Protein AF-A0A956QHG4-F1 (afdb_monomer)

Radius of gyration: 24.27 Å; Cα contacts (8 Å, |Δi|>4): 75; chains: 1; bounding box: 56×64×53 Å

Secondary structure (DSSP, 8-state):
-PPPP-PPPPPPPPPP------S---------SPPPHHHHHHHHHHHHHHHHHHS-HHHHHHHHHHHHHHHHHHHTSTT--HHHHHHHHHHHHHHHHHHHHHH-GGGPPTTHHHHHHHHHHHHHHHHHHHHTT-

Sequence (134 aa):
MALPPITPQPLSPYPPRMFPLGAQSPDFTLPDDPPSLSQRFEGATRDFGESIQALSPEHRREIQVLHQAVDQWAEGQPGADRLGTFVWRVMEYSHHQLERIEDNPSSAQPGECEGLEKVFLNGYHLVEVYTSLR

Nearest PDB structures (foldseek):
  8fvt-assembly1_B  TM=3.978E-01  e=7.195E-01  synthetic construct
  4bne-assembly1_B  TM=4.216E-01  e=5.001E+00  Gallus gallus

Mean predicted aligned error: 13.38 Å

pLDDT: mean 80.65, std 18.33, range [41.78, 96.06]

Solvent-accessible surface area (backbone atoms only — not comparable to full-atom values): 8131 Å² total; per-residue (Å²): 139,83,81,82,87,86,74,85,75,79,83,77,82,79,82,85,80,86,73,85,92,75,85,78,81,73,86,73,74,63,85,75,70,80,72,50,72,65,54,47,37,54,47,30,50,47,54,26,53,51,30,48,67,70,37,56,73,66,57,41,50,52,49,51,51,50,48,52,52,44,51,60,55,38,74,79,33,91,88,56,62,57,66,65,52,41,43,50,52,50,28,54,52,26,50,53,52,47,52,53,32,71,80,37,62,88,78,56,57,92,63,43,64,61,34,33,50,47,28,30,52,30,29,51,52,31,50,56,47,52,60,72,74,108

Foldseek 3Di:
DDDDDDDDDPDDDDDDDDDDDDDDDPPPPPVPDDPDLVRLLVVLVVQLVVLLVPADPVLVVVLVVLLVVLVVVVVVPPPDPSLLSSLVVLLVVLVVVLVVCVVPVPPDDVCNNVSSVSNNVSSVSSNVSVVVVD

Structure (mmCIF, N/CA/C/O backbone):
data_AF-A0A956QHG4-F1
#
_entry.id   AF-A0A956QHG4-F1
#
loop_
_atom_site.group_PDB
_atom_site.id
_atom_site.type_symbol
_atom_site.label_atom_id
_atom_site.label_alt_id
_atom_site.label_comp_id
_atom_site.label_asym_id
_atom_site.label_entity_id
_atom_site.label_seq_id
_atom_site.pdbx_PDB_ins_code
_atom_site.Cartn_x
_atom_site.Cartn_y
_atom_site.Cartn_z
_atom_site.occupancy
_atom_site.B_iso_or_equiv
_atom_site.auth_seq_id
_atom_site.auth_comp_id
_atom_site.auth_asym_id
_atom_site.auth_atom_id
_atom_site.pdbx_PDB_model_num
ATOM 1 N N . MET A 1 1 ? -32.136 -48.898 2.196 1.00 44.06 1 MET A N 1
ATOM 2 C CA . MET A 1 1 ? -30.956 -49.317 2.983 1.00 44.06 1 MET A CA 1
ATOM 3 C C . MET A 1 1 ? -30.269 -48.047 3.455 1.00 44.06 1 MET A C 1
ATOM 5 O O . MET A 1 1 ? -29.886 -47.252 2.610 1.00 44.06 1 MET A O 1
ATOM 9 N N . ALA A 1 2 ? -30.261 -47.788 4.763 1.00 48.94 2 ALA A N 1
ATOM 10 C CA . ALA A 1 2 ? -29.736 -46.556 5.356 1.00 48.94 2 ALA A CA 1
ATOM 11 C C . ALA A 1 2 ? -28.246 -46.725 5.703 1.00 48.94 2 ALA A C 1
ATOM 13 O O . ALA A 1 2 ? -27.864 -47.760 6.248 1.00 48.94 2 ALA A O 1
ATOM 14 N N . LEU A 1 3 ? -27.422 -45.734 5.353 1.00 59.44 3 LEU A N 1
ATOM 15 C CA . LEU A 1 3 ? -25.994 -45.679 5.684 1.00 59.44 3 LEU A CA 1
ATOM 16 C C . LEU A 1 3 ? -25.803 -45.387 7.187 1.00 59.44 3 LEU A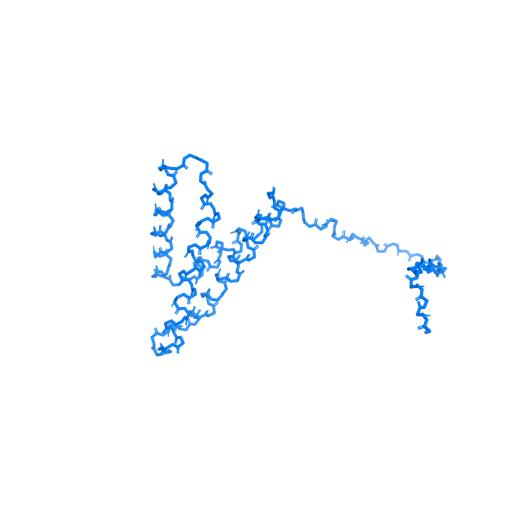 C 1
ATOM 18 O O . LEU A 1 3 ? -26.572 -44.599 7.743 1.00 59.44 3 LEU A O 1
ATOM 22 N N . PRO A 1 4 ? -24.811 -46.003 7.855 1.00 63.19 4 PRO A N 1
ATOM 23 C CA . PRO A 1 4 ? -24.566 -45.793 9.279 1.00 63.19 4 PRO A CA 1
ATOM 24 C C . PRO A 1 4 ? -23.915 -44.422 9.571 1.00 63.19 4 PRO A C 1
ATOM 26 O O . PRO A 1 4 ? -23.210 -43.882 8.716 1.00 63.19 4 PRO A O 1
ATOM 29 N N . PRO A 1 5 ? -24.115 -43.863 10.781 1.00 51.72 5 PRO A N 1
ATOM 30 C CA . PRO A 1 5 ? -23.516 -42.596 11.200 1.00 51.72 5 PRO A CA 1
ATOM 31 C C . PRO A 1 5 ? -22.003 -42.731 11.444 1.00 51.72 5 PRO A C 1
ATOM 33 O O . PRO A 1 5 ? -21.548 -43.670 12.095 1.00 51.72 5 PRO A O 1
ATOM 36 N N . ILE A 1 6 ? -21.224 -41.768 10.941 1.00 57.94 6 ILE A N 1
ATOM 37 C CA . ILE A 1 6 ? -19.783 -41.647 11.197 1.00 57.94 6 ILE A CA 1
ATOM 38 C C . ILE A 1 6 ? -19.597 -40.922 12.532 1.00 57.94 6 ILE A C 1
ATOM 40 O O . ILE A 1 6 ? -19.780 -39.710 12.627 1.00 57.94 6 ILE A O 1
ATOM 44 N N . THR A 1 7 ? -19.234 -41.669 13.568 1.00 62.00 7 THR A N 1
ATOM 45 C CA . THR A 1 7 ? -18.779 -41.117 14.848 1.00 62.00 7 THR A CA 1
ATOM 46 C C . THR A 1 7 ? -17.304 -40.708 14.716 1.00 62.00 7 THR A C 1
ATOM 48 O O . THR A 1 7 ? -16.508 -41.530 14.251 1.00 62.00 7 THR A O 1
ATOM 51 N N . PRO A 1 8 ? -16.887 -39.490 15.112 1.00 50.62 8 PRO A N 1
ATOM 52 C CA . PRO A 1 8 ? -15.471 -39.136 15.139 1.00 50.62 8 PRO A CA 1
ATOM 53 C C . PRO A 1 8 ? -14.745 -39.992 16.187 1.00 50.62 8 PRO A C 1
ATOM 55 O O . PRO A 1 8 ? -15.124 -40.021 17.358 1.00 50.62 8 PRO A O 1
ATOM 58 N N . GLN A 1 9 ? -13.720 -40.726 15.753 1.00 61.16 9 GLN A N 1
ATOM 59 C CA . GLN A 1 9 ? -12.871 -41.514 16.644 1.00 61.16 9 GLN A CA 1
ATOM 60 C C . GLN A 1 9 ? -12.011 -40.576 17.512 1.00 61.16 9 GLN A C 1
ATOM 62 O O . GLN A 1 9 ? -11.460 -39.608 16.984 1.00 61.16 9 GLN A O 1
ATOM 67 N N . PRO A 1 10 ? -11.843 -40.848 18.818 1.00 54.91 10 PRO A N 1
ATOM 68 C CA . PRO A 1 10 ? -10.856 -40.152 19.630 1.00 54.91 10 PRO A CA 1
ATOM 69 C C . PRO A 1 10 ? -9.446 -40.552 19.176 1.00 54.91 10 PRO A C 1
ATOM 71 O O . PRO A 1 10 ? -9.120 -41.737 19.077 1.00 54.91 10 PRO A O 1
ATOM 74 N N . LEU A 1 11 ? -8.609 -39.554 18.893 1.00 53.84 11 LEU A N 1
ATOM 75 C CA . LEU A 1 11 ? -7.191 -39.735 18.589 1.00 53.84 11 LEU A CA 1
ATOM 76 C C . LEU A 1 11 ? -6.522 -40.515 19.731 1.00 53.84 11 LEU A C 1
ATOM 78 O O . LEU A 1 11 ? -6.543 -40.085 20.883 1.00 53.84 11 LEU A O 1
ATOM 82 N N . SER A 1 12 ? -5.946 -41.677 19.416 1.00 45.12 12 SER A N 1
ATOM 83 C CA . SER A 1 12 ? -5.157 -42.448 20.379 1.00 45.12 12 SER A CA 1
ATOM 84 C C . SER A 1 12 ? -3.925 -41.653 20.834 1.00 45.12 12 SER A C 1
ATOM 86 O O . SER A 1 12 ? -3.234 -41.078 19.988 1.00 45.12 12 SER A O 1
ATOM 88 N N . PRO A 1 13 ? -3.602 -41.640 22.139 1.00 55.50 13 PRO A N 1
ATOM 89 C CA . PRO A 1 13 ? -2.351 -41.079 22.625 1.00 55.50 13 PRO A CA 1
ATOM 90 C C . PRO A 1 13 ? -1.190 -41.984 22.188 1.00 55.50 13 PRO A C 1
ATOM 92 O O . PRO A 1 13 ? -1.180 -43.186 22.455 1.00 55.50 13 PRO A O 1
ATOM 95 N N . TYR A 1 14 ? -0.219 -41.408 21.482 1.00 45.50 14 TYR A N 1
ATOM 96 C CA . TYR A 1 14 ? 1.029 -42.075 21.104 1.00 45.50 14 TYR A CA 1
ATOM 97 C C . TYR A 1 14 ? 1.771 -42.627 22.345 1.00 45.50 14 TYR A C 1
ATOM 99 O O . TYR A 1 14 ? 1.727 -42.002 23.407 1.00 45.50 14 TYR A O 1
ATOM 107 N N . PRO A 1 15 ? 2.488 -43.765 22.247 1.00 59.31 15 PRO A N 1
ATOM 108 C CA . PRO A 1 15 ? 3.239 -44.322 23.373 1.00 59.31 15 PRO A CA 1
ATOM 109 C C . PRO A 1 15 ? 4.498 -43.489 23.700 1.00 59.31 15 PRO A C 1
ATOM 111 O O . PRO A 1 15 ? 5.155 -42.992 22.780 1.00 59.31 15 PRO A O 1
ATOM 114 N N . P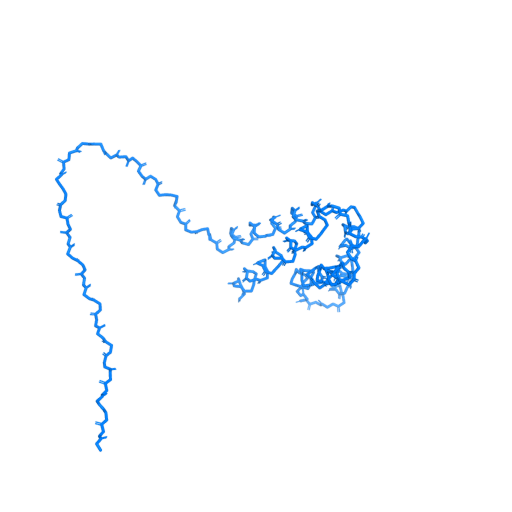RO A 1 16 ? 4.903 -43.379 24.983 1.00 51.28 16 PRO A N 1
ATOM 115 C CA . PRO A 1 16 ? 6.132 -42.693 25.358 1.00 51.28 16 PRO A CA 1
ATOM 116 C C . PRO A 1 16 ? 7.336 -43.578 25.014 1.00 51.28 16 PRO A C 1
ATOM 118 O O . PRO A 1 16 ? 7.520 -44.669 25.555 1.00 51.28 16 PRO A O 1
ATOM 121 N N . ARG A 1 17 ? 8.178 -43.110 24.095 1.00 51.09 17 ARG A N 1
ATOM 122 C CA . ARG A 1 17 ? 9.446 -43.760 23.758 1.00 51.09 17 ARG A CA 1
ATOM 123 C C . ARG A 1 17 ? 10.460 -43.404 24.851 1.00 51.09 17 ARG A C 1
ATOM 125 O O . ARG A 1 17 ? 10.938 -42.276 24.897 1.00 51.09 17 ARG A O 1
ATOM 132 N N . MET A 1 18 ? 10.754 -44.338 25.758 1.00 48.94 18 MET A N 1
ATOM 133 C CA . MET A 1 18 ? 11.829 -44.174 26.745 1.00 48.94 18 MET A CA 1
ATOM 134 C C . MET A 1 18 ? 13.183 -44.158 26.022 1.00 48.94 18 MET A C 1
ATOM 136 O O . MET A 1 18 ? 13.556 -45.150 25.397 1.00 48.94 18 MET A O 1
ATOM 140 N N . PHE A 1 19 ? 13.917 -43.049 26.115 1.00 47.66 19 PHE A N 1
ATOM 141 C CA . PHE A 1 19 ? 15.333 -42.977 25.752 1.00 47.66 19 PHE A CA 1
ATOM 142 C C . PHE A 1 19 ? 16.184 -42.955 27.033 1.00 47.66 19 PHE A C 1
ATOM 144 O O . PHE A 1 19 ? 15.803 -42.288 27.998 1.00 47.66 19 PHE A O 1
ATOM 151 N N . PRO A 1 20 ? 17.304 -43.700 27.084 1.00 47.47 20 PRO A N 1
ATOM 152 C CA . PRO A 1 20 ? 18.129 -43.802 28.281 1.00 47.47 20 PRO A CA 1
ATOM 153 C C . PRO A 1 20 ? 18.874 -42.490 28.561 1.00 47.47 20 PRO A C 1
ATOM 155 O O . PRO A 1 20 ? 19.457 -41.890 27.659 1.00 47.47 20 PRO A O 1
ATOM 158 N N . LEU A 1 21 ? 18.863 -42.079 29.835 1.00 50.19 21 LEU A N 1
ATOM 159 C CA . LEU A 1 21 ? 19.672 -40.991 30.385 1.00 50.19 21 LEU A CA 1
ATOM 160 C C . LEU A 1 21 ? 21.158 -41.215 30.070 1.00 50.19 21 LEU A C 1
ATOM 162 O O . LEU A 1 21 ? 21.772 -42.159 30.566 1.00 50.19 21 LEU A O 1
ATOM 166 N N . GLY A 1 22 ? 21.737 -40.292 29.311 1.00 44.84 22 GLY A N 1
ATOM 167 C CA . GLY A 1 22 ? 23.165 -40.207 29.043 1.00 44.84 22 GLY A CA 1
ATOM 168 C C . GLY A 1 22 ? 23.537 -38.773 28.693 1.00 44.84 22 GLY A C 1
ATOM 169 O O . GLY A 1 22 ? 23.442 -38.402 27.537 1.00 44.84 22 GLY A O 1
ATOM 170 N N . ALA A 1 23 ? 23.891 -38.009 29.731 1.00 51.25 23 ALA A N 1
ATOM 171 C CA . ALA A 1 23 ? 24.697 -36.783 29.773 1.00 51.25 23 ALA A CA 1
ATOM 172 C C . ALA A 1 23 ? 24.610 -35.747 28.625 1.00 51.25 23 ALA A C 1
ATOM 174 O O . ALA A 1 23 ? 24.897 -36.028 27.470 1.00 51.25 23 ALA A O 1
ATOM 175 N N . GLN A 1 24 ? 24.442 -34.494 29.065 1.00 42.03 24 GLN A N 1
ATOM 176 C CA . GLN A 1 24 ? 24.371 -33.227 28.325 1.00 42.03 24 GLN A CA 1
ATOM 177 C C . GLN A 1 24 ? 22.975 -32.895 27.808 1.00 42.03 24 GLN A C 1
ATOM 179 O O . GLN A 1 24 ? 22.557 -33.328 26.743 1.00 42.03 24 GLN A O 1
ATOM 184 N N . SER A 1 25 ? 22.273 -32.060 28.573 1.00 41.78 25 SER A N 1
ATOM 185 C CA . SER A 1 25 ? 21.250 -31.181 28.025 1.00 41.78 25 SER A CA 1
ATOM 186 C C . SER A 1 25 ? 21.943 -30.289 26.987 1.00 41.78 25 SER A C 1
ATOM 188 O O . SER A 1 25 ? 22.749 -29.448 27.396 1.00 41.78 25 SER A O 1
ATOM 190 N N . PRO A 1 26 ? 21.703 -30.416 25.668 1.00 45.97 26 PRO A N 1
ATOM 191 C CA . PRO A 1 26 ? 21.761 -29.209 24.873 1.00 45.97 26 PRO A CA 1
ATOM 192 C C . PRO A 1 26 ? 20.689 -28.309 25.481 1.00 45.97 26 PRO A C 1
ATOM 194 O O . PRO A 1 26 ? 19.543 -28.732 25.657 1.00 45.97 26 PRO A O 1
ATOM 197 N N . ASP A 1 27 ? 21.082 -27.110 25.891 1.00 43.78 27 ASP A N 1
ATOM 198 C CA . ASP A 1 27 ? 20.147 -26.020 26.113 1.00 43.78 27 ASP A CA 1
ATOM 199 C C . ASP A 1 27 ? 19.455 -25.784 24.764 1.00 43.78 27 ASP A C 1
ATOM 201 O O . ASP A 1 27 ? 19.918 -25.035 23.910 1.00 43.78 27 ASP A O 1
ATOM 205 N N . PHE A 1 28 ? 18.418 -26.576 24.492 1.00 41.78 28 PHE A N 1
ATOM 206 C CA . PHE A 1 28 ? 17.501 -26.346 23.397 1.00 41.78 28 PHE A CA 1
ATOM 207 C C . PHE A 1 28 ? 16.587 -25.249 23.914 1.00 41.78 28 PHE A C 1
ATOM 209 O O . PHE A 1 28 ? 15.464 -25.492 24.354 1.00 41.78 28 PHE A O 1
ATOM 216 N N . THR A 1 29 ? 17.112 -24.028 23.915 1.00 47.84 29 THR A N 1
ATOM 217 C CA . THR A 1 29 ? 16.281 -22.843 23.848 1.00 47.84 29 THR A CA 1
ATOM 218 C C . THR A 1 29 ? 15.498 -22.998 22.543 1.00 47.84 29 THR A C 1
ATOM 220 O O . THR A 1 29 ? 15.991 -22.697 21.455 1.00 47.84 29 THR A O 1
ATOM 223 N N . LEU A 1 30 ? 14.293 -23.577 22.615 1.00 48.59 30 LEU A N 1
ATOM 224 C CA . LEU A 1 30 ? 13.289 -23.299 21.596 1.00 48.59 30 LEU A CA 1
ATOM 225 C C . LEU A 1 30 ? 13.231 -21.768 21.508 1.00 48.59 30 LEU A C 1
ATOM 227 O O . LEU A 1 30 ? 13.160 -21.143 22.568 1.00 48.59 30 LEU A O 1
ATOM 231 N N . PRO A 1 31 ? 13.292 -21.139 20.320 1.00 48.12 31 PRO A N 1
ATOM 232 C CA . PRO A 1 31 ? 12.820 -19.772 20.218 1.00 48.12 31 PRO A CA 1
ATOM 233 C C . PRO A 1 31 ? 11.388 -19.763 20.761 1.00 48.12 31 PRO A C 1
ATOM 235 O O . PRO A 1 31 ? 10.487 -20.424 20.241 1.00 48.12 31 PRO A O 1
ATOM 238 N N . ASP A 1 32 ? 11.313 -19.123 21.916 1.00 48.81 32 ASP A N 1
ATOM 239 C CA . ASP A 1 32 ? 10.212 -19.001 22.845 1.00 48.81 32 ASP A CA 1
ATOM 240 C C . ASP A 1 32 ? 9.104 -18.191 22.168 1.00 48.81 32 ASP A C 1
ATOM 242 O O . ASP A 1 32 ? 9.356 -17.098 21.663 1.00 48.81 32 ASP A O 1
ATOM 246 N N . ASP A 1 33 ? 7.909 -18.778 22.150 1.00 53.09 33 ASP A N 1
ATOM 247 C CA . ASP A 1 33 ? 6.640 -18.223 21.680 1.00 53.09 33 ASP A CA 1
ATOM 248 C C . ASP A 1 33 ? 6.519 -17.873 20.173 1.00 53.09 33 ASP A C 1
ATOM 250 O O . ASP A 1 33 ? 7.356 -17.176 19.592 1.00 53.09 33 ASP A O 1
ATOM 254 N N . PRO A 1 34 ? 5.442 -18.308 19.477 1.00 58.03 34 PRO A N 1
ATOM 255 C CA . PRO A 1 34 ? 5.110 -17.702 18.192 1.00 58.03 34 PRO A CA 1
ATOM 256 C C . PRO A 1 34 ? 4.949 -16.190 18.408 1.00 58.03 34 PRO A C 1
ATOM 258 O O . PRO A 1 34 ? 4.304 -15.797 19.381 1.00 58.03 34 PRO A O 1
ATOM 261 N N . PRO A 1 35 ? 5.485 -15.331 17.516 1.00 63.69 35 PRO A N 1
ATOM 262 C CA . PRO A 1 35 ? 5.417 -13.894 17.725 1.00 63.69 35 PRO A CA 1
ATOM 263 C C . PRO A 1 35 ? 3.964 -13.495 17.940 1.00 63.69 35 PRO A C 1
ATOM 265 O O . PRO A 1 35 ? 3.082 -13.932 17.183 1.00 63.69 35 PRO A O 1
ATOM 268 N N . SER A 1 36 ? 3.731 -12.699 18.984 1.00 81.88 36 SER A N 1
ATOM 269 C CA . SER A 1 36 ? 2.397 -12.202 19.307 1.00 81.88 36 SER A CA 1
ATOM 270 C C . SER A 1 36 ? 1.804 -11.496 18.085 1.00 81.88 36 SER A C 1
ATOM 272 O O . SER A 1 36 ? 2.537 -10.994 17.229 1.00 81.88 36 SER A O 1
ATOM 274 N N . LEU A 1 37 ? 0.474 -11.447 17.968 1.00 81.19 37 LEU A N 1
ATOM 275 C CA . LEU A 1 37 ? -0.173 -10.766 16.836 1.00 81.19 37 LEU A CA 1
ATOM 276 C C . LEU A 1 37 ? 0.338 -9.324 16.661 1.00 81.19 37 LEU A C 1
ATOM 278 O O . LEU A 1 37 ? 0.528 -8.882 15.532 1.00 81.19 37 LEU A O 1
ATOM 282 N N . SER A 1 38 ? 0.664 -8.637 17.759 1.00 82.62 38 SER A N 1
ATOM 283 C CA . SER A 1 38 ? 1.305 -7.318 17.738 1.00 82.62 38 SER A CA 1
ATOM 284 C C . SER A 1 38 ? 2.706 -7.343 17.116 1.00 82.62 38 SER A C 1
ATOM 286 O O . SER A 1 38 ? 2.987 -6.530 16.245 1.00 82.62 38 SER A O 1
ATOM 288 N N . GLN A 1 39 ? 3.562 -8.305 17.480 1.00 86.12 39 GLN A N 1
ATOM 289 C CA . GLN A 1 39 ? 4.891 -8.454 16.869 1.00 86.12 39 GLN A CA 1
ATOM 290 C C . GLN A 1 39 ? 4.809 -8.817 15.383 1.00 86.12 39 GLN A C 1
ATOM 292 O O . GLN A 1 39 ? 5.607 -8.333 14.582 1.00 86.12 39 GLN A O 1
ATOM 297 N N . ARG A 1 40 ? 3.834 -9.649 14.996 1.00 87.44 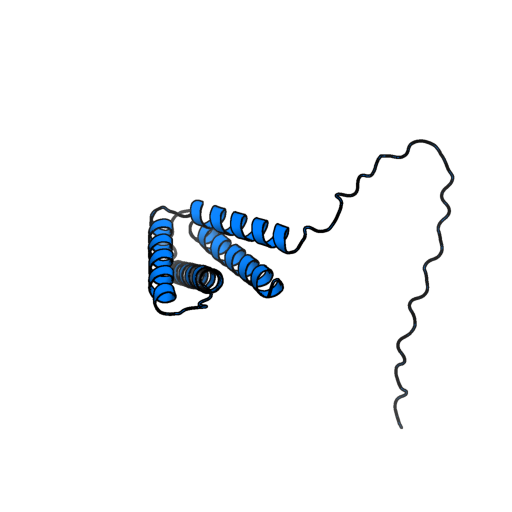40 ARG A N 1
ATOM 298 C CA . ARG A 1 40 ? 3.567 -9.964 13.584 1.00 87.44 40 ARG A CA 1
ATOM 299 C C . ARG A 1 40 ? 3.129 -8.726 12.818 1.00 87.44 40 ARG A C 1
ATOM 301 O O . ARG A 1 40 ? 3.569 -8.524 11.694 1.00 87.44 40 ARG A O 1
ATOM 308 N N . PHE A 1 41 ? 2.299 -7.892 13.433 1.00 89.06 41 PHE A N 1
ATOM 309 C CA . PHE A 1 41 ? 1.844 -6.644 12.840 1.00 89.06 41 PHE A CA 1
ATOM 310 C C . PHE A 1 41 ? 2.980 -5.628 12.687 1.00 89.06 41 PHE A C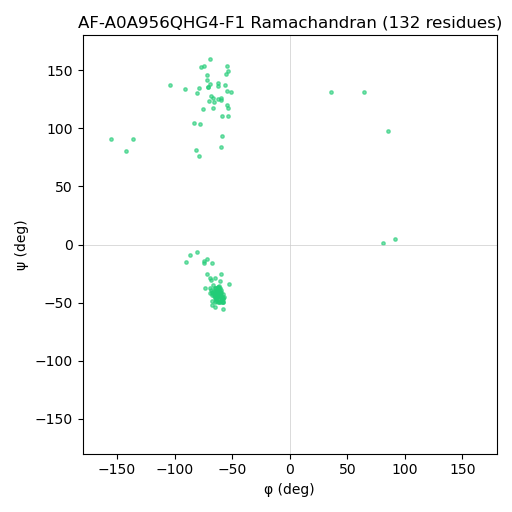 1
ATOM 312 O O . PHE A 1 41 ? 3.119 -5.026 11.624 1.00 89.06 41 PHE A O 1
ATOM 319 N N . GLU A 1 42 ? 3.830 -5.472 13.704 1.00 90.56 42 GLU A N 1
ATOM 320 C CA . GLU A 1 42 ? 5.032 -4.634 13.618 1.00 90.56 42 GLU A CA 1
ATOM 321 C C . GLU A 1 42 ? 5.992 -5.137 12.532 1.00 90.56 42 GLU A C 1
ATOM 323 O O . GLU A 1 42 ? 6.487 -4.340 11.733 1.00 90.56 42 GLU A O 1
ATOM 328 N N . GLY A 1 43 ? 6.197 -6.457 12.454 1.00 92.19 43 GLY A N 1
ATOM 329 C CA . GLY A 1 43 ? 6.969 -7.104 11.393 1.00 92.19 43 GLY A CA 1
ATOM 330 C C . GLY A 1 43 ? 6.407 -6.801 10.006 1.00 92.19 43 GLY A C 1
ATOM 331 O O . GLY A 1 43 ? 7.106 -6.210 9.188 1.00 92.19 43 GLY A O 1
ATOM 332 N N . ALA A 1 44 ? 5.123 -7.087 9.782 1.00 91.75 44 ALA A N 1
ATOM 333 C CA . ALA A 1 44 ? 4.453 -6.846 8.505 1.00 91.75 44 ALA A CA 1
ATOM 334 C C . ALA A 1 44 ? 4.457 -5.359 8.108 1.00 91.75 44 ALA A C 1
ATOM 336 O O . ALA A 1 44 ? 4.647 -5.026 6.940 1.00 91.75 44 ALA A O 1
ATOM 337 N N . THR A 1 45 ? 4.302 -4.449 9.076 1.00 92.25 45 THR A N 1
ATOM 338 C CA . THR A 1 45 ? 4.369 -2.999 8.831 1.00 92.25 45 THR A CA 1
ATOM 339 C C . THR A 1 45 ? 5.769 -2.584 8.387 1.00 92.25 45 THR A C 1
ATOM 341 O O . THR A 1 45 ? 5.913 -1.791 7.454 1.00 92.25 45 THR A O 1
ATOM 344 N N . ARG A 1 46 ? 6.810 -3.135 9.025 1.00 94.44 46 ARG A N 1
ATOM 345 C CA . ARG A 1 46 ? 8.201 -2.896 8.633 1.00 94.44 46 ARG A CA 1
ATOM 346 C C . ARG A 1 46 ? 8.489 -3.463 7.245 1.00 94.44 46 ARG A C 1
ATOM 348 O O . ARG A 1 46 ? 8.978 -2.715 6.407 1.00 94.44 46 ARG A O 1
ATOM 355 N N . ASP A 1 47 ? 8.127 -4.717 6.980 1.00 94.25 47 ASP A N 1
ATOM 356 C CA 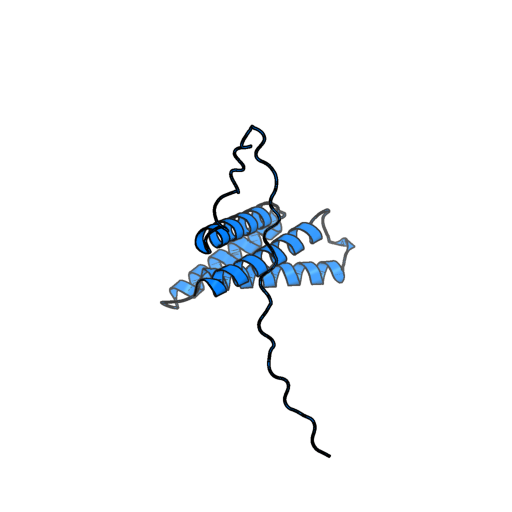. ASP A 1 47 ? 8.350 -5.375 5.685 1.00 94.25 47 ASP A CA 1
ATOM 357 C C . ASP A 1 47 ? 7.641 -4.627 4.543 1.00 94.25 47 ASP A C 1
ATOM 359 O O . ASP A 1 47 ? 8.194 -4.444 3.452 1.00 94.25 47 ASP A O 1
ATOM 363 N N . PHE A 1 48 ? 6.428 -4.130 4.799 1.00 94.75 48 PHE A N 1
ATOM 364 C CA . PHE A 1 48 ? 5.703 -3.271 3.870 1.00 94.75 48 PHE A CA 1
ATOM 365 C C . PHE A 1 48 ? 6.428 -1.935 3.651 1.00 94.75 48 PHE A C 1
ATOM 367 O O . PHE A 1 48 ? 6.698 -1.556 2.510 1.00 94.75 48 PHE A O 1
ATOM 374 N N . GLY A 1 49 ? 6.840 -1.251 4.721 1.00 93.75 49 GLY A N 1
ATOM 375 C CA . GLY A 1 49 ? 7.603 -0.005 4.626 1.00 93.75 49 GLY A CA 1
ATOM 376 C C . GLY A 1 49 ? 8.937 -0.158 3.884 1.00 93.75 49 GLY A C 1
ATOM 377 O O . GLY A 1 49 ? 9.284 0.688 3.059 1.00 93.75 49 GLY A O 1
ATOM 378 N N . GLU A 1 50 ? 9.672 -1.244 4.124 1.00 95.44 50 GLU A N 1
ATOM 379 C CA . GLU A 1 50 ? 10.921 -1.563 3.424 1.00 95.44 50 GLU A CA 1
ATOM 380 C C . GLU A 1 50 ? 10.677 -1.857 1.941 1.00 95.44 50 GLU A C 1
ATOM 382 O O . GLU A 1 50 ? 11.429 -1.373 1.093 1.00 95.44 50 GLU A O 1
ATOM 387 N N . SER A 1 51 ? 9.598 -2.574 1.604 1.00 94.56 51 SER A N 1
ATOM 388 C CA . SER A 1 51 ? 9.235 -2.824 0.204 1.00 94.56 51 SER A CA 1
ATOM 389 C C . SER A 1 51 ? 8.916 -1.532 -0.553 1.00 94.56 51 SER A C 1
ATOM 391 O O . SER A 1 51 ? 9.407 -1.350 -1.664 1.00 94.56 51 SER A O 1
ATOM 393 N N . ILE A 1 52 ? 8.212 -0.581 0.074 1.00 94.25 52 ILE A N 1
ATOM 394 C CA . ILE A 1 52 ? 7.968 0.745 -0.510 1.00 94.25 52 ILE A CA 1
ATOM 395 C C . ILE A 1 52 ? 9.287 1.499 -0.694 1.00 94.25 52 ILE A C 1
ATOM 397 O O . ILE A 1 52 ? 9.505 2.118 -1.733 1.00 94.25 52 ILE A O 1
ATOM 401 N N . GLN A 1 53 ? 10.186 1.459 0.292 1.00 93.19 53 GLN A N 1
ATOM 402 C CA . GLN A 1 53 ? 11.475 2.152 0.204 1.00 93.19 53 GLN A CA 1
ATOM 403 C C . GLN A 1 53 ? 12.394 1.597 -0.889 1.00 93.19 53 GLN A C 1
ATOM 405 O O . GLN A 1 53 ? 13.190 2.358 -1.441 1.00 93.19 53 GLN A O 1
ATOM 410 N N . ALA A 1 54 ? 12.265 0.310 -1.211 1.00 92.88 54 ALA A N 1
ATOM 411 C CA . ALA A 1 54 ? 13.006 -0.345 -2.282 1.00 92.88 54 ALA A CA 1
ATOM 412 C C . ALA A 1 54 ? 12.506 0.022 -3.692 1.00 92.88 54 ALA A C 1
ATOM 414 O O . ALA A 1 54 ? 13.216 -0.225 -4.666 1.00 92.88 54 ALA A O 1
ATOM 415 N N . LEU A 1 55 ? 11.317 0.625 -3.818 1.00 92.38 55 LEU A N 1
ATOM 416 C CA . LEU A 1 55 ? 10.792 1.061 -5.109 1.00 92.38 55 LEU A CA 1
ATOM 417 C C . LEU A 1 55 ? 11.574 2.244 -5.699 1.00 92.38 55 LEU A C 1
ATOM 419 O O . LEU A 1 55 ? 12.222 3.043 -5.005 1.00 92.38 55 LEU A O 1
ATOM 423 N N . SER A 1 56 ? 11.421 2.406 -7.015 1.00 91.81 56 SER A N 1
ATOM 424 C CA . SER A 1 56 ? 11.915 3.571 -7.743 1.00 91.81 56 SER A CA 1
ATOM 425 C C . SER A 1 56 ? 11.404 4.881 -7.103 1.00 91.81 56 SER A C 1
ATOM 427 O O . SER A 1 56 ? 10.327 4.925 -6.495 1.00 91.81 56 SER A O 1
ATOM 429 N N . PRO A 1 57 ? 12.174 5.983 -7.190 1.00 92.50 57 PRO A N 1
ATOM 430 C CA . PRO A 1 57 ? 11.768 7.265 -6.611 1.00 92.50 57 PRO A CA 1
ATOM 431 C C . PRO A 1 57 ? 10.443 7.791 -7.185 1.00 92.50 57 PRO A C 1
ATOM 433 O O . PRO A 1 57 ? 9.745 8.529 -6.493 1.00 92.50 57 PRO A O 1
ATOM 436 N N . GLU A 1 58 ? 10.088 7.399 -8.411 1.00 92.19 58 GLU A N 1
ATOM 437 C CA . GLU A 1 58 ? 8.804 7.738 -9.025 1.00 92.19 58 GLU A CA 1
ATOM 438 C C . GLU A 1 58 ? 7.640 7.088 -8.268 1.00 92.19 58 GLU A C 1
ATOM 440 O O . GLU A 1 58 ? 6.769 7.797 -7.766 1.00 92.19 58 GLU A O 1
ATOM 445 N N . HIS A 1 59 ? 7.671 5.767 -8.065 1.00 93.75 59 HIS A N 1
ATOM 446 C CA . HIS A 1 59 ? 6.612 5.076 -7.324 1.00 93.75 59 HIS A CA 1
ATOM 447 C C . HIS A 1 59 ? 6.529 5.524 -5.863 1.00 93.75 59 HIS A C 1
ATOM 449 O O . HIS A 1 59 ? 5.437 5.682 -5.321 1.00 93.75 59 HIS A O 1
ATOM 455 N N . ARG A 1 60 ? 7.672 5.790 -5.216 1.00 93.88 60 ARG A N 1
ATOM 456 C CA . ARG A 1 60 ? 7.683 6.312 -3.839 1.00 93.88 60 ARG A CA 1
ATOM 457 C C . ARG A 1 60 ? 6.985 7.661 -3.727 1.00 93.88 60 ARG A C 1
ATOM 459 O O . ARG A 1 60 ? 6.291 7.906 -2.742 1.00 93.88 60 ARG A O 1
ATOM 466 N N . ARG A 1 61 ? 7.148 8.525 -4.732 1.00 95.94 61 ARG A N 1
ATOM 467 C CA . ARG A 1 61 ? 6.455 9.814 -4.788 1.00 95.94 61 ARG A CA 1
ATOM 468 C C . ARG A 1 61 ? 4.948 9.623 -4.922 1.00 95.94 61 A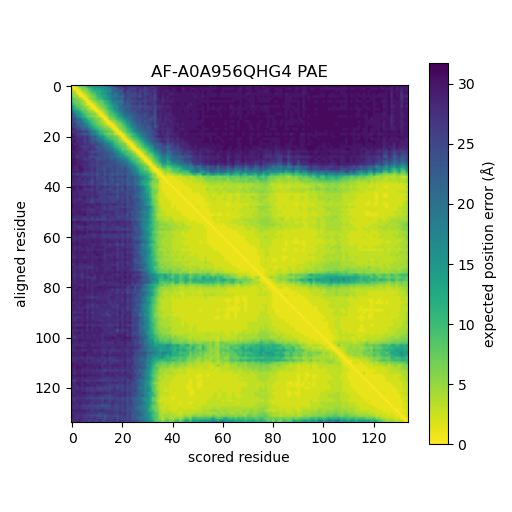RG A C 1
ATOM 470 O O . ARG A 1 61 ? 4.206 10.248 -4.173 1.00 95.94 61 ARG A O 1
ATOM 477 N N . GLU A 1 62 ? 4.508 8.735 -5.808 1.00 95.38 62 GLU A N 1
ATOM 478 C CA . GLU A 1 62 ? 3.083 8.431 -5.979 1.00 95.38 62 GLU A CA 1
ATOM 479 C C . GLU A 1 62 ? 2.470 7.854 -4.696 1.00 95.38 62 GLU A C 1
ATOM 481 O O . GLU A 1 62 ? 1.416 8.301 -4.248 1.00 95.38 62 GLU A O 1
ATOM 486 N N . ILE A 1 63 ? 3.170 6.941 -4.020 1.00 94.94 63 ILE A N 1
ATOM 487 C CA . ILE A 1 63 ? 2.734 6.390 -2.729 1.00 94.94 63 ILE A CA 1
ATOM 488 C C . ILE A 1 63 ? 2.650 7.479 -1.650 1.00 94.94 63 ILE A C 1
ATOM 490 O O . ILE A 1 63 ? 1.723 7.478 -0.840 1.00 94.94 63 ILE A O 1
ATOM 494 N N . GLN A 1 64 ? 3.564 8.453 -1.648 1.00 94.81 64 GLN A N 1
ATOM 495 C CA . GLN A 1 64 ? 3.480 9.602 -0.744 1.00 94.81 64 GLN A CA 1
ATOM 496 C C . GLN A 1 64 ? 2.253 10.481 -1.038 1.00 94.81 64 GLN A C 1
ATOM 498 O O . GLN A 1 64 ? 1.617 10.974 -0.105 1.00 94.81 64 GLN A O 1
ATOM 503 N N . VAL A 1 65 ? 1.894 10.660 -2.312 1.00 96.06 65 VAL A N 1
ATOM 504 C CA . VAL A 1 65 ? 0.661 11.360 -2.709 1.00 96.06 65 VAL A CA 1
ATOM 505 C C . VAL A 1 65 ? -0.570 10.589 -2.227 1.00 96.06 65 VAL A C 1
ATOM 507 O O . VAL A 1 65 ? -1.475 11.196 -1.654 1.00 96.06 65 VAL A O 1
ATOM 510 N N . LEU A 1 66 ? -0.585 9.258 -2.364 1.00 94.69 66 LEU A N 1
ATOM 511 C CA . LEU A 1 66 ? -1.657 8.410 -1.830 1.00 94.69 66 LEU A CA 1
ATOM 512 C C . LEU A 1 66 ? -1.788 8.546 -0.309 1.00 94.69 66 LEU A C 1
ATOM 514 O O . LEU A 1 66 ? -2.901 8.676 0.194 1.00 94.69 66 LEU A O 1
ATOM 518 N N . HIS A 1 67 ? -0.670 8.579 0.421 1.00 93.75 67 HIS A N 1
ATOM 519 C CA . HIS A 1 67 ? -0.673 8.801 1.869 1.00 93.75 67 HIS A CA 1
ATOM 520 C C . HIS A 1 67 ? -1.344 10.133 2.233 1.00 93.75 67 HIS A C 1
ATOM 522 O O . HIS A 1 67 ? -2.249 10.167 3.063 1.00 93.75 67 HIS A O 1
ATOM 528 N N . GLN A 1 68 ? -0.953 11.227 1.570 1.00 94.94 68 GLN A N 1
ATOM 529 C CA . GLN A 1 68 ? -1.550 12.548 1.803 1.00 94.94 68 GLN A CA 1
ATOM 530 C C . GLN A 1 68 ? -3.044 12.580 1.462 1.00 94.94 68 GLN A C 1
ATOM 532 O O . GLN A 1 68 ? -3.824 13.191 2.189 1.00 94.94 68 GLN A O 1
ATOM 537 N N . ALA A 1 69 ? -3.452 11.915 0.379 1.00 94.12 69 ALA A N 1
ATOM 538 C CA . ALA A 1 69 ? -4.855 11.825 -0.012 1.00 94.12 69 ALA A CA 1
ATOM 539 C C . ALA A 1 69 ? -5.695 11.067 1.031 1.00 94.12 69 ALA A C 1
ATOM 541 O O . ALA A 1 69 ? -6.811 11.485 1.340 1.00 94.12 69 ALA A O 1
ATOM 542 N N . VAL A 1 70 ? -5.158 9.983 1.602 1.00 93.69 70 VAL A N 1
ATOM 543 C CA . VAL A 1 70 ? -5.824 9.223 2.670 1.00 93.69 70 VAL A CA 1
ATOM 544 C C . VAL A 1 70 ? -5.923 10.040 3.954 1.00 93.69 70 VAL A C 1
ATOM 546 O O . VAL A 1 70 ? -6.981 10.035 4.580 1.00 93.69 70 VAL A O 1
ATOM 549 N N . ASP A 1 71 ? -4.875 10.775 4.331 1.00 92.81 71 ASP A N 1
ATOM 550 C CA . ASP A 1 71 ? -4.927 11.649 5.506 1.00 92.81 71 ASP A CA 1
ATOM 551 C C . ASP A 1 71 ? -6.007 12.727 5.361 1.00 92.81 71 ASP A C 1
ATOM 553 O O . ASP A 1 71 ? -6.865 12.840 6.236 1.00 92.81 71 ASP A O 1
ATOM 557 N N . GLN A 1 72 ? -6.036 13.443 4.232 1.00 93.38 72 GLN A N 1
ATOM 558 C CA . GLN A 1 72 ? -7.049 14.473 3.961 1.00 93.38 72 GLN A CA 1
ATOM 559 C C . GLN A 1 72 ? -8.471 13.900 3.961 1.00 93.38 72 GLN A C 1
ATOM 561 O O . GLN A 1 72 ? -9.402 14.498 4.500 1.00 93.38 72 GLN A O 1
ATOM 566 N N . TRP A 1 73 ? -8.654 12.717 3.372 1.00 91.69 73 TRP A N 1
ATOM 567 C CA . TRP A 1 73 ? -9.931 12.009 3.399 1.00 91.69 73 TRP A CA 1
ATOM 568 C C . TRP A 1 73 ? -10.356 11.647 4.831 1.00 91.69 73 TRP A C 1
ATOM 570 O O . TRP A 1 73 ? -11.517 11.843 5.203 1.00 91.69 73 TRP A O 1
ATOM 580 N N . ALA A 1 74 ? -9.421 11.165 5.649 1.00 92.00 74 ALA A N 1
ATOM 581 C CA . ALA A 1 74 ? -9.684 10.750 7.021 1.00 92.00 74 ALA A CA 1
ATOM 582 C C . ALA A 1 74 ? -9.939 11.927 7.974 1.00 92.00 74 ALA A C 1
ATOM 584 O O . ALA A 1 74 ? -10.635 11.756 8.973 1.00 92.00 74 ALA A O 1
ATOM 585 N N . GLU A 1 75 ? -9.423 13.125 7.685 1.00 90.94 75 GLU A N 1
ATOM 586 C CA . GLU A 1 75 ? -9.786 14.348 8.418 1.00 90.94 75 GLU A CA 1
ATOM 587 C C . GLU A 1 75 ? -11.285 14.666 8.304 1.00 90.94 75 GLU A C 1
ATOM 589 O O . GLU A 1 75 ? -11.886 15.167 9.254 1.00 90.94 75 GLU A O 1
ATOM 594 N N . GLY A 1 76 ? -11.914 14.310 7.181 1.00 86.69 76 GLY A N 1
ATOM 595 C CA . GLY A 1 76 ? -13.358 14.442 6.981 1.00 86.69 76 GLY A CA 1
ATOM 596 C C . GLY A 1 76 ? -14.202 13.328 7.615 1.00 86.69 76 GLY A C 1
ATOM 597 O O . GLY A 1 76 ? -15.429 13.415 7.575 1.00 86.69 76 GLY A O 1
ATOM 598 N N . GLN A 1 77 ? -13.584 12.278 8.174 1.00 89.12 77 GLN A N 1
ATOM 599 C CA . GLN A 1 77 ? -14.274 11.069 8.641 1.00 89.12 77 GLN A CA 1
ATOM 600 C C . GLN A 1 77 ? -13.750 10.595 10.013 1.00 89.12 77 GLN A C 1
ATOM 602 O O . GLN A 1 77 ? -12.817 9.789 10.087 1.00 89.12 77 GLN A O 1
ATOM 607 N N . PRO A 1 78 ? -14.348 11.048 11.134 1.00 79.06 78 PRO A N 1
ATOM 608 C CA . PRO A 1 78 ? -13.946 10.594 12.464 1.00 79.06 78 PRO A CA 1
ATOM 609 C C . PRO A 1 78 ? -14.184 9.082 12.616 1.00 79.06 78 PRO A C 1
ATOM 611 O O . PRO A 1 78 ? -15.293 8.596 12.408 1.00 79.06 78 PRO A O 1
ATOM 614 N N . GLY A 1 79 ? -13.133 8.342 12.982 1.00 84.62 79 GLY A N 1
ATOM 615 C CA . GLY A 1 79 ? -13.150 6.875 13.066 1.00 84.62 79 GLY A CA 1
ATOM 616 C C . GLY A 1 79 ? -12.720 6.150 11.784 1.00 84.62 79 GLY A C 1
ATOM 617 O O . GLY A 1 79 ? -12.779 4.923 11.745 1.00 84.62 79 GLY A O 1
ATOM 618 N N . ALA A 1 80 ? -12.277 6.874 10.750 1.00 87.75 80 ALA A N 1
ATOM 619 C CA . ALA A 1 80 ? -11.782 6.272 9.517 1.00 87.75 80 ALA A CA 1
ATOM 620 C C . ALA A 1 80 ? -10.540 5.395 9.734 1.00 87.75 80 ALA A C 1
ATOM 622 O O . ALA A 1 80 ? -9.595 5.756 10.442 1.00 87.75 80 ALA A O 1
ATOM 623 N N . ASP A 1 81 ? -10.524 4.255 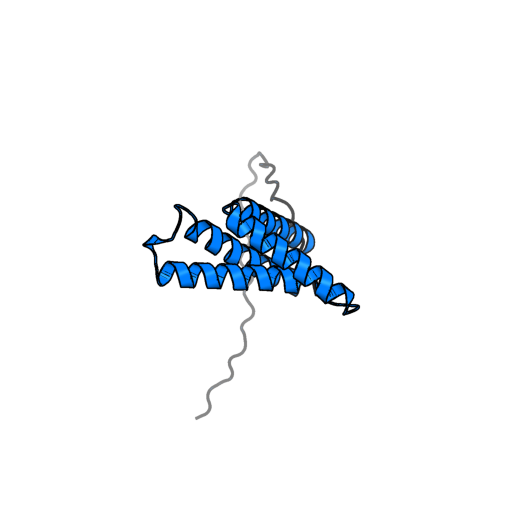9.048 1.00 90.31 81 ASP A N 1
ATOM 624 C CA . ASP A 1 81 ? -9.415 3.308 9.057 1.00 90.31 81 ASP A CA 1
ATOM 625 C C . ASP A 1 81 ? -8.299 3.748 8.102 1.00 90.31 81 ASP A C 1
ATOM 627 O O . ASP A 1 81 ? -8.211 3.295 6.956 1.00 90.31 81 ASP A O 1
ATOM 631 N N . ARG A 1 82 ? -7.459 4.675 8.572 1.00 92.31 82 ARG A N 1
ATOM 632 C CA . ARG A 1 82 ? -6.365 5.256 7.777 1.00 92.31 82 ARG A CA 1
ATOM 633 C C . ARG A 1 82 ? -5.401 4.200 7.262 1.00 92.31 82 ARG A C 1
ATOM 635 O O . ARG A 1 82 ? -5.060 4.217 6.086 1.00 92.31 82 ARG A O 1
ATOM 642 N N . LEU A 1 83 ? -4.980 3.283 8.134 1.00 90.25 83 LEU A N 1
ATOM 643 C CA . LEU A 1 83 ? -3.982 2.281 7.785 1.00 90.25 83 LEU A CA 1
ATOM 644 C C . LEU A 1 83 ? -4.538 1.291 6.763 1.00 90.25 83 LEU A C 1
ATOM 646 O O . LEU A 1 83 ? -3.929 1.123 5.711 1.00 90.25 83 LEU A O 1
ATOM 650 N N . GLY A 1 84 ? -5.701 0.687 7.034 1.00 91.38 84 GLY A N 1
ATOM 651 C CA . GLY A 1 84 ? -6.313 -0.260 6.100 1.00 91.38 84 GLY A CA 1
ATOM 652 C C . GLY A 1 84 ? -6.567 0.374 4.731 1.00 91.38 84 GLY A C 1
ATOM 653 O O . GLY A 1 84 ? -6.232 -0.209 3.701 1.00 91.38 84 GLY A O 1
ATOM 654 N N . THR A 1 85 ? -7.063 1.615 4.718 1.00 93.69 85 THR A N 1
ATOM 655 C CA . THR A 1 85 ? -7.307 2.364 3.476 1.00 93.69 85 THR A CA 1
ATOM 656 C C . THR A 1 85 ? -6.008 2.676 2.735 1.00 93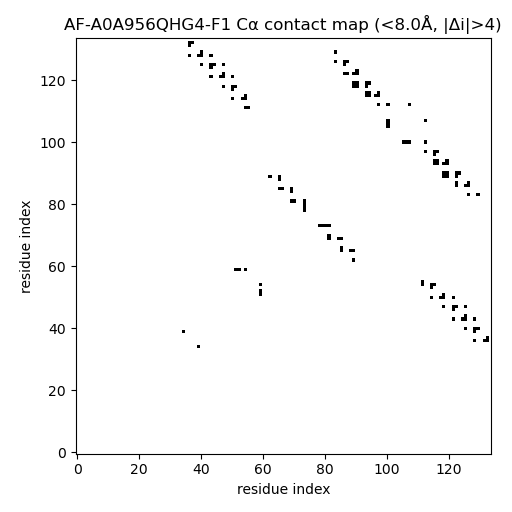.69 85 THR A C 1
ATOM 658 O O . THR A 1 85 ? -5.943 2.507 1.519 1.00 93.69 85 THR A O 1
ATOM 661 N N . PHE A 1 86 ? -4.964 3.115 3.440 1.00 95.19 86 PHE A N 1
ATOM 662 C CA . PHE A 1 86 ? -3.670 3.411 2.831 1.00 95.19 86 PHE A CA 1
ATOM 663 C C . PHE A 1 86 ? -3.035 2.167 2.209 1.00 95.19 86 PHE A C 1
ATOM 665 O O . PHE A 1 86 ? -2.660 2.200 1.039 1.00 95.19 86 PHE A O 1
ATOM 672 N N . VAL A 1 87 ? -2.967 1.062 2.954 1.00 94.62 87 VAL A N 1
ATOM 673 C CA . VAL A 1 87 ? -2.377 -0.191 2.462 1.00 94.62 87 VAL A CA 1
ATOM 674 C C . VAL A 1 87 ? -3.146 -0.697 1.242 1.00 94.62 87 VAL A C 1
ATOM 676 O O . VAL A 1 87 ? -2.529 -1.017 0.228 1.00 94.62 87 VAL A O 1
ATOM 679 N N . TRP A 1 88 ? -4.482 -0.657 1.281 1.00 93.94 88 TRP A N 1
ATOM 680 C CA . TRP A 1 88 ? -5.321 -1.017 0.137 1.00 93.94 88 TRP A CA 1
ATOM 681 C C . TRP A 1 88 ? -5.036 -0.157 -1.102 1.00 93.94 88 TRP A C 1
ATOM 683 O O . TRP A 1 88 ? -4.871 -0.684 -2.199 1.00 93.94 88 TRP A O 1
ATOM 693 N N . ARG A 1 89 ? -4.922 1.168 -0.942 1.00 95.56 89 ARG A N 1
ATOM 694 C CA . ARG A 1 89 ? -4.606 2.090 -2.048 1.00 95.56 89 ARG A CA 1
ATOM 695 C C . ARG A 1 89 ? -3.237 1.822 -2.665 1.00 95.56 89 ARG A C 1
ATOM 697 O O . ARG A 1 89 ? -3.093 1.898 -3.881 1.00 95.56 89 ARG A O 1
ATOM 704 N N . VAL A 1 90 ? -2.237 1.505 -1.848 1.00 95.69 90 VAL A N 1
ATOM 705 C CA . VAL A 1 90 ? -0.895 1.161 -2.336 1.00 95.69 90 VAL A CA 1
ATOM 706 C C . VAL A 1 90 ? -0.899 -0.182 -3.070 1.00 95.69 90 VAL A C 1
ATOM 708 O O . VAL A 1 90 ? -0.227 -0.316 -4.093 1.00 95.69 90 VAL A O 1
ATOM 711 N N . MET A 1 91 ? -1.679 -1.161 -2.605 1.00 95.62 91 MET A N 1
ATOM 712 C CA . MET A 1 91 ? -1.868 -2.427 -3.319 1.00 95.62 91 MET A CA 1
ATOM 713 C C . MET A 1 91 ? -2.568 -2.221 -4.666 1.00 95.62 91 MET A C 1
ATOM 715 O O . MET A 1 91 ? -2.086 -2.726 -5.673 1.00 95.62 91 MET A O 1
ATOM 719 N N . GLU A 1 92 ? -3.653 -1.444 -4.704 1.00 95.00 92 GLU A N 1
ATOM 720 C CA . GLU A 1 92 ? -4.373 -1.082 -5.936 1.00 95.00 92 GLU A CA 1
ATOM 721 C C . GLU A 1 92 ? -3.438 -0.393 -6.942 1.00 95.00 92 GLU A C 1
ATOM 723 O O . GLU A 1 92 ? -3.383 -0.774 -8.110 1.00 95.00 92 GLU A O 1
ATOM 728 N N . TYR A 1 93 ? -2.623 0.559 -6.476 1.00 95.25 93 TYR A N 1
ATOM 729 C CA . TYR A 1 93 ? -1.593 1.195 -7.296 1.00 95.25 93 TYR A CA 1
ATOM 730 C C . TYR A 1 93 ? -0.578 0.186 -7.842 1.00 95.25 93 TYR A C 1
ATOM 732 O O . TYR A 1 93 ? -0.275 0.205 -9.034 1.00 95.25 93 TYR A O 1
ATOM 740 N N . SER A 1 94 ? -0.060 -0.695 -6.982 1.00 94.50 94 SER A N 1
ATOM 741 C CA . SER A 1 94 ? 0.954 -1.683 -7.367 1.00 94.50 94 SER A CA 1
ATOM 742 C C . SER A 1 94 ? 0.400 -2.668 -8.394 1.00 94.50 94 SER A C 1
ATOM 744 O O . SER A 1 94 ? 1.060 -2.936 -9.393 1.00 94.50 94 SER A O 1
ATOM 746 N N . HIS A 1 95 ? -0.837 -3.131 -8.201 1.00 94.31 95 HIS A N 1
ATOM 747 C CA . HIS A 1 95 ? -1.545 -3.981 -9.152 1.00 94.31 95 HIS A CA 1
ATOM 748 C C . HIS A 1 95 ? -1.700 -3.294 -10.512 1.00 94.31 95 HIS A C 1
ATOM 750 O O . HIS A 1 95 ? -1.291 -3.853 -11.523 1.00 94.31 95 HIS A O 1
ATOM 756 N N . HIS A 1 96 ? -2.168 -2.044 -10.537 1.00 94.50 96 HIS A N 1
ATOM 757 C CA . HIS A 1 96 ? -2.299 -1.294 -11.783 1.00 94.50 96 HIS A CA 1
ATOM 758 C C . HIS A 1 96 ? -0.968 -1.059 -12.503 1.00 94.50 96 HIS A C 1
ATOM 760 O O . HIS A 1 96 ? -0.928 -1.078 -13.731 1.00 94.50 96 HIS A O 1
ATOM 766 N N . GLN A 1 97 ? 0.135 -0.824 -11.783 1.00 93.25 97 GLN A N 1
ATOM 767 C CA . GLN A 1 97 ? 1.442 -0.720 -12.438 1.00 93.25 97 GLN A CA 1
ATOM 768 C C . GLN A 1 97 ? 1.892 -2.068 -13.011 1.00 93.25 97 GLN A C 1
ATOM 770 O O . GLN A 1 97 ? 2.415 -2.096 -14.121 1.00 93.25 97 GLN A O 1
ATOM 775 N N . LEU A 1 98 ? 1.644 -3.177 -12.308 1.00 92.94 98 LEU A N 1
ATOM 776 C CA . LEU A 1 98 ? 1.934 -4.520 -12.817 1.00 92.94 98 LEU A CA 1
ATOM 777 C C . LEU A 1 98 ? 1.134 -4.832 -14.089 1.00 92.94 98 LEU A C 1
ATOM 779 O O . LEU A 1 98 ? 1.734 -5.269 -15.065 1.00 92.94 98 LEU A O 1
ATOM 783 N N . GLU A 1 99 ? -0.169 -4.528 -14.121 1.00 93.31 99 GLU A N 1
ATOM 784 C CA . GLU A 1 99 ? -1.005 -4.672 -15.326 1.00 93.31 99 GLU A CA 1
ATOM 785 C C . GLU A 1 99 ? -0.442 -3.851 -16.497 1.00 93.31 99 GLU A C 1
ATOM 787 O O . GLU A 1 99 ? -0.261 -4.356 -17.602 1.00 93.31 99 GLU A O 1
ATOM 792 N N . ARG A 1 100 ? -0.065 -2.588 -16.249 1.00 92.06 100 ARG A N 1
ATOM 793 C CA . ARG A 1 100 ? 0.527 -1.722 -17.284 1.00 92.06 100 ARG A CA 1
ATOM 794 C C . ARG A 1 100 ? 1.843 -2.263 -17.832 1.00 92.06 100 ARG A C 1
ATOM 796 O O . ARG A 1 100 ? 2.136 -2.060 -19.009 1.00 92.06 100 ARG A O 1
ATOM 803 N N . ILE A 1 101 ? 2.649 -2.895 -16.984 1.00 90.50 101 ILE A N 1
ATOM 804 C CA . ILE A 1 101 ? 3.902 -3.522 -17.397 1.00 90.50 101 ILE A CA 1
ATOM 805 C C . ILE A 1 101 ? 3.630 -4.817 -18.170 1.00 90.50 101 ILE A C 1
ATOM 807 O O . ILE A 1 101 ? 4.323 -5.084 -19.148 1.00 90.50 101 ILE A O 1
ATOM 811 N N . GLU A 1 102 ? 2.621 -5.598 -17.784 1.00 89.38 102 GLU A N 1
ATOM 812 C CA . GLU A 1 102 ? 2.202 -6.790 -18.529 1.00 89.38 102 GLU A CA 1
ATOM 813 C C . GLU A 1 102 ? 1.748 -6.427 -19.953 1.00 89.38 102 GLU A C 1
ATOM 815 O O . GLU A 1 102 ? 2.197 -7.046 -20.921 1.00 89.38 102 GLU A O 1
ATOM 820 N N . ASP A 1 103 ? 0.955 -5.362 -20.096 1.00 90.69 103 ASP A N 1
ATOM 821 C CA . ASP A 1 103 ? 0.533 -4.822 -21.394 1.00 90.69 103 ASP A CA 1
ATOM 822 C C . ASP A 1 103 ? 1.689 -4.191 -22.196 1.00 90.69 103 ASP A C 1
ATOM 824 O O . ASP A 1 103 ? 1.679 -4.195 -23.432 1.00 90.69 103 ASP A O 1
ATOM 828 N N . ASN A 1 104 ? 2.699 -3.629 -21.521 1.00 89.38 104 ASN A N 1
ATOM 829 C CA . ASN A 1 104 ? 3.849 -2.993 -22.162 1.00 89.38 104 ASN A CA 1
ATOM 830 C C . ASN A 1 104 ? 5.176 -3.256 -21.417 1.00 89.38 104 ASN A C 1
ATOM 832 O O . ASN A 1 104 ? 5.708 -2.372 -20.733 1.00 89.38 104 ASN A O 1
ATOM 836 N N . PRO A 1 105 ? 5.804 -4.427 -21.616 1.00 85.69 105 PRO A N 1
ATOM 837 C CA . PRO A 1 105 ? 7.002 -4.813 -20.865 1.00 85.69 105 PRO A CA 1
ATOM 838 C C . PRO A 1 105 ? 8.229 -3.955 -21.195 1.00 85.69 105 PRO A C 1
ATOM 840 O O . PRO A 1 105 ? 9.199 -3.932 -20.442 1.00 85.69 105 PRO A O 1
ATOM 843 N N . SER A 1 106 ? 8.198 -3.214 -22.308 1.00 83.25 106 SER A N 1
ATOM 844 C CA . SER A 1 106 ? 9.305 -2.342 -22.722 1.00 83.25 106 SER A CA 1
ATOM 845 C C . SER A 1 106 ? 9.412 -1.058 -21.893 1.00 83.25 106 SER A C 1
ATOM 847 O O . SER A 1 106 ? 10.446 -0.395 -21.955 1.00 83.25 106 SER A O 1
ATOM 849 N N . SER A 1 107 ? 8.369 -0.681 -21.141 1.00 78.31 107 SER A N 1
ATOM 850 C CA . SER A 1 107 ? 8.415 0.478 -20.237 1.00 78.31 107 SER A CA 1
ATOM 851 C C . SER A 1 107 ? 8.957 0.167 -18.841 1.00 78.31 107 SER A C 1
ATOM 853 O O . SER A 1 107 ? 9.207 1.105 -18.090 1.00 78.31 107 SER A O 1
ATOM 855 N N . ALA A 1 108 ? 9.155 -1.110 -18.503 1.00 84.25 108 ALA A N 1
ATOM 856 C CA . ALA A 1 108 ? 9.534 -1.522 -17.159 1.00 84.25 108 ALA A CA 1
ATOM 857 C C . ALA A 1 108 ? 11.023 -1.316 -16.878 1.00 84.25 108 ALA A C 1
ATOM 859 O O . ALA A 1 108 ? 11.889 -1.700 -17.674 1.00 84.25 108 ALA A O 1
ATOM 860 N N . GLN A 1 109 ? 11.335 -0.767 -15.708 1.00 85.25 109 GLN A N 1
ATOM 861 C CA . GLN A 1 109 ? 12.711 -0.731 -15.216 1.00 85.25 109 GLN A CA 1
ATOM 862 C C . GLN A 1 109 ? 13.134 -2.111 -14.673 1.00 85.25 109 GLN A C 1
ATOM 864 O O . GLN A 1 109 ? 12.300 -2.898 -14.214 1.00 85.25 109 GLN A O 1
ATOM 869 N N . PRO A 1 110 ? 14.437 -2.448 -14.696 1.00 84.62 110 PRO A N 1
ATOM 870 C CA . PRO A 1 110 ? 14.916 -3.695 -14.106 1.00 84.62 110 PRO A CA 1
ATOM 871 C C . PRO A 1 110 ? 14.582 -3.751 -12.607 1.00 84.62 110 PRO A C 1
ATOM 873 O O . PRO A 1 110 ? 14.934 -2.845 -11.855 1.00 84.62 110 PRO A O 1
ATOM 876 N N . GLY A 1 111 ? 13.912 -4.825 -12.181 1.00 85.56 111 GLY A N 1
ATOM 877 C CA . GLY A 1 111 ? 13.461 -5.010 -10.795 1.00 85.56 111 GLY A CA 1
ATOM 878 C C . GLY A 1 111 ? 12.165 -4.273 -10.435 1.00 85.56 111 GLY A C 1
ATOM 879 O O . GLY A 1 111 ? 11.711 -4.385 -9.301 1.00 85.56 111 GLY A O 1
ATOM 880 N N . GLU A 1 112 ? 11.542 -3.558 -11.377 1.00 88.75 112 GLU A N 1
ATOM 881 C CA . GLU A 1 112 ? 10.302 -2.811 -11.131 1.00 88.75 112 GLU A CA 1
ATOM 882 C C . GLU A 1 112 ? 9.116 -3.740 -10.855 1.00 88.75 112 GLU A C 1
ATOM 884 O O . GLU A 1 112 ? 8.451 -3.582 -9.834 1.00 88.75 112 GLU A O 1
ATOM 889 N N . CYS A 1 113 ? 8.907 -4.765 -11.693 1.00 89.75 113 CYS A N 1
ATOM 890 C CA . CYS A 1 113 ? 7.866 -5.772 -11.461 1.00 89.75 113 CYS A CA 1
ATOM 891 C C . CYS A 1 113 ? 8.038 -6.473 -10.115 1.00 89.75 113 CYS A C 1
ATOM 893 O O . CYS A 1 113 ? 7.091 -6.562 -9.346 1.00 89.75 113 CYS A O 1
ATOM 895 N N . GLU A 1 114 ? 9.251 -6.948 -9.818 1.00 92.94 114 GLU A N 1
ATOM 896 C CA . GLU A 1 114 ? 9.534 -7.662 -8.569 1.00 92.94 114 GLU A CA 1
ATOM 897 C C . GLU A 1 114 ? 9.318 -6.750 -7.353 1.00 92.94 114 GLU A C 1
ATOM 899 O O . GLU A 1 114 ? 8.727 -7.163 -6.357 1.00 92.94 114 GLU A O 1
ATOM 904 N N . GLY A 1 115 ? 9.732 -5.483 -7.446 1.00 92.62 115 GLY A N 1
ATOM 905 C CA . GLY A 1 115 ? 9.492 -4.490 -6.405 1.00 92.62 115 GLY A CA 1
ATOM 906 C C . GLY A 1 115 ? 8.002 -4.238 -6.164 1.00 92.62 115 GLY A C 1
ATOM 907 O O . GLY A 1 115 ? 7.557 -4.254 -5.017 1.00 92.62 115 GLY A O 1
ATOM 908 N N . LEU A 1 116 ? 7.224 -4.038 -7.231 1.00 94.00 116 LEU A N 1
ATOM 909 C CA . LEU A 1 116 ? 5.779 -3.794 -7.155 1.00 94.00 116 LEU A CA 1
ATOM 910 C C . LEU A 1 116 ? 5.009 -5.028 -6.663 1.00 94.00 116 LEU A C 1
ATOM 912 O O . LEU A 1 116 ? 4.117 -4.896 -5.826 1.00 94.00 116 LEU A O 1
ATOM 916 N N . GLU A 1 117 ? 5.382 -6.226 -7.115 1.00 94.75 117 GLU A N 1
ATOM 917 C CA . GLU A 1 117 ? 4.817 -7.489 -6.630 1.00 94.75 117 GLU A CA 1
ATOM 918 C C . GLU A 1 117 ? 5.100 -7.669 -5.137 1.00 94.75 117 GLU A C 1
ATOM 920 O O . GLU A 1 117 ? 4.194 -7.968 -4.359 1.00 94.75 117 GLU A O 1
ATOM 925 N N . LYS A 1 118 ? 6.332 -7.394 -4.698 1.00 95.19 118 LYS A N 1
ATOM 926 C CA . LYS A 1 118 ? 6.702 -7.467 -3.283 1.00 95.19 118 LYS A CA 1
ATOM 927 C C . LYS A 1 118 ? 5.901 -6.489 -2.425 1.00 95.19 118 LYS A C 1
ATOM 929 O O . LYS A 1 118 ? 5.466 -6.861 -1.337 1.00 95.19 118 LYS A O 1
ATOM 934 N N . VAL A 1 119 ? 5.670 -5.265 -2.905 1.00 95.50 119 VAL A N 1
ATOM 935 C CA . VAL A 1 119 ? 4.812 -4.284 -2.216 1.00 95.50 119 VAL A CA 1
ATOM 936 C C . VAL A 1 119 ? 3.372 -4.776 -2.131 1.00 95.50 119 VAL A C 1
ATOM 938 O O . VAL A 1 119 ? 2.760 -4.677 -1.067 1.00 95.50 119 VAL A O 1
ATOM 941 N N . PHE A 1 120 ? 2.839 -5.349 -3.211 1.00 95.31 120 PHE A N 1
ATOM 942 C CA . PHE A 1 120 ? 1.496 -5.919 -3.220 1.00 95.31 120 PHE A CA 1
ATOM 943 C C . PHE A 1 120 ? 1.353 -7.066 -2.208 1.00 95.31 120 PHE A C 1
ATOM 945 O O . PHE A 1 120 ? 0.436 -7.053 -1.387 1.00 95.31 120 PHE A O 1
ATOM 952 N N . LEU A 1 121 ? 2.284 -8.025 -2.219 1.00 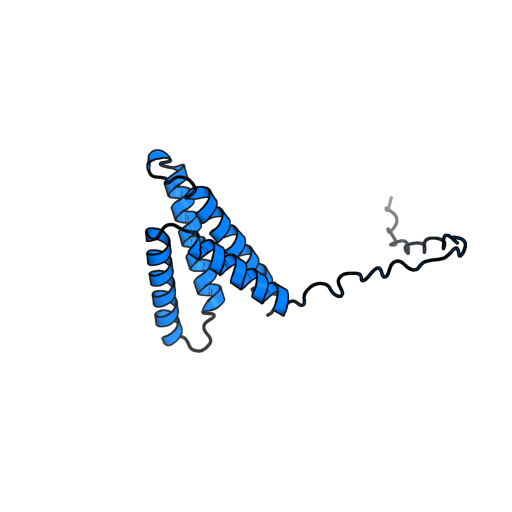96.00 121 LEU A N 1
ATOM 953 C CA . LEU A 1 121 ? 2.275 -9.184 -1.322 1.00 96.00 121 LEU A CA 1
ATOM 954 C C . LEU A 1 121 ? 2.457 -8.781 0.146 1.00 96.00 121 LEU A C 1
ATOM 956 O O . LEU A 1 121 ? 1.713 -9.251 1.008 1.00 96.00 121 LEU A O 1
ATOM 960 N N . ASN A 1 122 ? 3.394 -7.875 0.440 1.00 94.81 122 ASN A N 1
ATOM 961 C CA . ASN A 1 122 ? 3.600 -7.374 1.800 1.00 94.81 122 ASN A CA 1
ATOM 962 C C . ASN A 1 122 ? 2.401 -6.546 2.285 1.00 94.81 122 ASN A C 1
ATOM 964 O O . ASN A 1 122 ? 2.046 -6.615 3.461 1.00 94.81 122 ASN A O 1
ATOM 968 N N . GLY A 1 123 ? 1.745 -5.802 1.388 1.00 94.12 123 GLY A N 1
ATOM 969 C CA . GLY A 1 123 ? 0.501 -5.093 1.683 1.00 94.12 123 GLY A CA 1
ATOM 970 C C . GLY A 1 123 ? -0.639 -6.053 2.019 1.00 94.12 123 GLY A C 1
ATOM 971 O O . GLY A 1 123 ? -1.305 -5.880 3.038 1.00 94.12 123 GLY A O 1
ATOM 972 N N . TYR A 1 124 ? -0.814 -7.112 1.222 1.00 93.38 124 TYR A N 1
ATOM 973 C CA . TYR A 1 124 ? -1.810 -8.153 1.479 1.00 93.38 124 TYR A CA 1
ATOM 974 C C . TYR A 1 124 ? -1.571 -8.820 2.839 1.00 93.38 124 TYR A C 1
ATOM 976 O O . TYR A 1 124 ? -2.487 -8.904 3.656 1.00 93.38 124 TYR A O 1
ATOM 984 N N . HIS A 1 125 ? -0.320 -9.194 3.129 1.00 93.62 125 HIS A N 1
ATOM 985 C CA . HIS A 1 125 ? 0.048 -9.780 4.415 1.00 93.62 125 HIS A CA 1
ATOM 986 C C . HIS A 1 125 ? -0.238 -8.835 5.592 1.00 93.62 125 HIS A C 1
ATOM 988 O O . HIS A 1 125 ? -0.800 -9.252 6.606 1.00 93.62 125 HIS A O 1
ATOM 994 N N . LEU A 1 126 ? 0.089 -7.544 5.458 1.00 92.56 126 LEU A N 1
ATOM 995 C CA . LEU A 1 126 ? -0.216 -6.541 6.477 1.00 92.56 126 LEU A CA 1
ATOM 996 C C . LEU A 1 126 ? -1.726 -6.419 6.724 1.00 92.56 126 LEU A C 1
ATOM 998 O O . LEU A 1 126 ? -2.138 -6.332 7.879 1.00 92.56 126 LEU A O 1
ATOM 1002 N N . VAL A 1 127 ? -2.555 -6.465 5.677 1.00 91.88 127 VAL A N 1
ATOM 1003 C CA . VAL A 1 127 ? -4.022 -6.461 5.809 1.00 91.88 127 VAL A CA 1
ATOM 1004 C C . VAL A 1 127 ? -4.528 -7.728 6.504 1.00 91.88 127 VAL A C 1
ATOM 1006 O O . VAL A 1 127 ? -5.376 -7.625 7.391 1.00 91.88 127 VAL A O 1
ATOM 1009 N N . GLU A 1 128 ? -4.007 -8.912 6.175 1.00 91.06 128 GLU A N 1
ATOM 1010 C CA . GLU A 1 128 ? -4.375 -10.166 6.855 1.00 91.06 128 GLU A CA 1
ATOM 1011 C C . GLU A 1 128 ? -4.055 -10.118 8.355 1.00 91.06 128 GLU A C 1
ATOM 1013 O O . GLU A 1 128 ? -4.885 -10.476 9.196 1.00 91.06 128 GLU A O 1
ATOM 1018 N N . VAL A 1 129 ? -2.870 -9.623 8.717 1.00 90.12 129 VAL A N 1
ATOM 1019 C CA . VAL A 1 129 ? -2.479 -9.493 10.126 1.00 90.12 129 VAL A CA 1
ATOM 1020 C C . VAL A 1 129 ? -3.295 -8.400 10.825 1.00 90.12 129 VAL A C 1
ATOM 1022 O O . VAL A 1 129 ? -3.761 -8.604 11.944 1.00 90.12 129 VAL A O 1
ATOM 1025 N N . TYR A 1 130 ? -3.518 -7.260 10.167 1.00 87.31 130 TYR A N 1
ATOM 1026 C CA . TYR A 1 130 ? -4.296 -6.144 10.708 1.00 87.31 130 TYR A CA 1
ATOM 1027 C C . TYR A 1 130 ? -5.763 -6.511 10.956 1.00 87.31 130 TYR A C 1
ATOM 1029 O O . TYR A 1 130 ? -6.331 -6.159 11.986 1.00 87.31 130 TYR A O 1
ATOM 1037 N N . THR A 1 131 ? -6.380 -7.251 10.037 1.00 86.12 131 THR A N 1
ATOM 1038 C CA . THR A 1 131 ? -7.756 -7.742 10.204 1.00 86.12 131 THR A CA 1
ATOM 1039 C C . THR A 1 131 ? -7.859 -8.813 11.283 1.00 86.12 131 THR A C 1
ATOM 1041 O O . THR A 1 131 ? -8.877 -8.876 11.959 1.00 86.12 131 THR A O 1
ATOM 1044 N N . SER A 1 132 ? -6.794 -9.584 11.519 1.00 86.38 132 SER A N 1
ATOM 1045 C CA . SER A 1 132 ? -6.716 -10.553 12.623 1.00 86.38 132 SER A CA 1
ATOM 1046 C C . SER A 1 132 ? -6.568 -9.904 14.010 1.00 86.38 132 SER A C 1
ATOM 1048 O O . SER A 1 132 ? -6.695 -10.593 15.021 1.00 86.38 132 SER A O 1
ATOM 1050 N N . LEU A 1 133 ? -6.263 -8.601 14.074 1.00 79.25 133 LEU A N 1
ATOM 1051 C CA . LEU A 1 133 ? -6.162 -7.824 15.317 1.00 79.25 133 LEU A CA 1
ATOM 1052 C C . LEU A 1 133 ? -7.483 -7.165 15.746 1.00 79.25 133 LEU A C 1
ATOM 1054 O O . LEU A 1 133 ? -7.566 -6.691 16.881 1.00 79.25 133 LEU A O 1
ATOM 1058 N N . ARG A 1 134 ? -8.471 -7.078 14.849 1.00 66.25 134 ARG A N 1
ATOM 1059 C CA . ARG A 1 134 ? -9.785 -6.468 15.105 1.00 66.25 134 ARG A CA 1
ATOM 1060 C C . ARG A 1 134 ? -10.820 -7.504 15.523 1.00 66.25 134 ARG A C 1
ATOM 1062 O O . ARG A 1 134 ? -11.689 -7.116 16.334 1.00 66.25 134 ARG A O 1
#